Protein AF-A0A919QIK2-F1 (afdb_monomer_lite)

Secondary structure (DSSP, 8-state):
---------S------------TTTSSSSB-TT-PBPTTTTTS---

Foldseek 3Di:
DDPDDDDPPPPPDPPPPPQLQDPPPRHVQADPVGDGNPRCRSRSYD

Sequence (46 aa):
MNNSEPAELDELPEIEPKRWQCCHCGGTGSDSYGDTCRHCDGLGNC

Structure (mmCIF, N/CA/C/O backbone):
data_AF-A0A919QIK2-F1
#
_entry.id   AF-A0A919QIK2-F1
#
loop_
_atom_site.group_PDB
_atom_site.id
_atom_site.type_symbol
_atom_site.label_atom_id
_atom_site.label_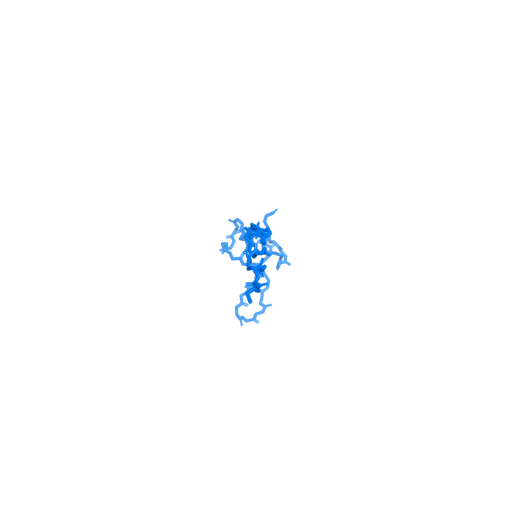alt_id
_atom_site.label_comp_id
_atom_site.label_asym_id
_atom_site.label_entity_id
_atom_site.label_seq_id
_atom_site.pdbx_PDB_ins_code
_atom_site.Cartn_x
_atom_site.Cartn_y
_atom_site.Cartn_z
_atom_site.occupancy
_atom_site.B_iso_or_equiv
_atom_site.auth_seq_id
_atom_site.auth_comp_id
_atom_site.auth_asym_id
_atom_site.auth_atom_id
_atom_site.pdbx_PDB_model_num
ATOM 1 N N . MET A 1 1 ? 39.327 -8.589 34.490 1.00 55.00 1 MET A N 1
ATOM 2 C CA . MET A 1 1 ? 39.260 -7.406 33.606 1.00 55.00 1 MET A CA 1
ATOM 3 C C . MET A 1 1 ? 39.858 -7.860 32.288 1.00 55.00 1 MET A C 1
ATOM 5 O O . MET A 1 1 ? 41.027 -8.198 32.295 1.00 55.00 1 MET A O 1
ATOM 9 N N . ASN A 1 2 ? 39.108 -8.090 31.220 1.00 58.59 2 ASN A N 1
ATOM 10 C CA . ASN A 1 2 ? 38.177 -7.181 30.562 1.00 58.59 2 ASN A CA 1
ATOM 11 C C . ASN A 1 2 ? 37.153 -8.025 29.774 1.00 58.59 2 ASN A C 1
ATOM 13 O O . ASN A 1 2 ? 37.519 -8.777 28.886 1.00 58.59 2 ASN A O 1
ATOM 17 N N . ASN A 1 3 ? 35.872 -7.916 30.129 1.00 67.62 3 ASN A N 1
ATOM 18 C CA . ASN A 1 3 ? 34.779 -8.283 29.231 1.00 67.62 3 ASN A CA 1
ATOM 19 C C . ASN A 1 3 ? 34.450 -6.989 28.494 1.00 67.62 3 ASN A C 1
ATOM 21 O O . ASN A 1 3 ? 33.973 -6.043 29.127 1.00 67.62 3 ASN A O 1
ATOM 25 N N . SER A 1 4 ? 34.806 -6.874 27.221 1.00 68.25 4 SER A N 1
ATOM 26 C CA . SER A 1 4 ? 34.580 -5.639 26.465 1.00 68.25 4 SER A CA 1
ATOM 27 C C . SER A 1 4 ? 34.321 -5.929 24.998 1.00 68.25 4 SER A C 1
ATOM 29 O O . SER A 1 4 ? 35.099 -5.523 24.152 1.00 68.25 4 SER A O 1
ATOM 31 N N . GLU A 1 5 ? 33.188 -6.567 24.725 1.00 66.31 5 GLU A N 1
ATOM 32 C CA . GLU A 1 5 ? 32.494 -6.416 23.445 1.00 66.31 5 GLU A CA 1
ATOM 33 C C . GLU A 1 5 ? 31.012 -6.116 23.723 1.00 66.31 5 GLU A C 1
ATOM 35 O O . GLU A 1 5 ? 30.184 -7.024 23.809 1.00 66.31 5 GL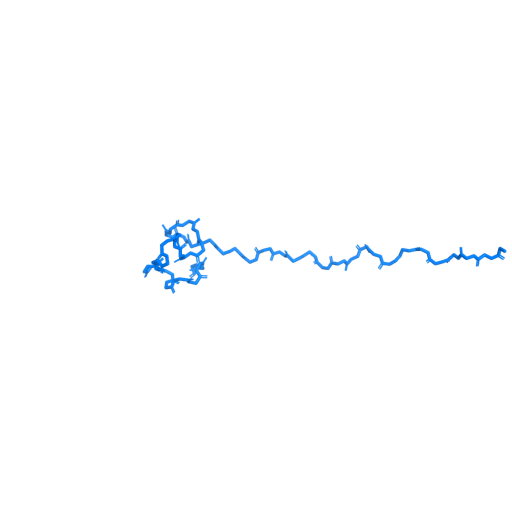U A O 1
ATOM 40 N N . PRO A 1 6 ? 30.655 -4.844 23.959 1.00 69.38 6 PRO A N 1
ATOM 41 C CA . PRO A 1 6 ? 29.306 -4.370 23.714 1.00 69.38 6 PRO A CA 1
ATOM 42 C C . PRO A 1 6 ? 29.246 -3.545 22.418 1.00 69.38 6 PRO A C 1
ATOM 44 O O . PRO A 1 6 ? 30.097 -2.690 22.190 1.00 69.38 6 PRO A O 1
ATOM 47 N N . ALA A 1 7 ? 28.152 -3.755 21.678 1.00 63.59 7 ALA A N 1
ATOM 48 C CA . ALA A 1 7 ? 27.603 -2.934 20.590 1.00 63.59 7 ALA A CA 1
ATOM 49 C C . ALA A 1 7 ? 28.032 -3.268 19.148 1.00 63.59 7 ALA A C 1
ATOM 51 O O . ALA A 1 7 ? 28.848 -2.578 18.557 1.00 63.59 7 ALA A O 1
ATOM 52 N N . GLU A 1 8 ? 27.329 -4.224 18.536 1.00 63.12 8 GLU A N 1
ATOM 53 C CA . GLU A 1 8 ? 27.017 -4.178 17.096 1.00 63.12 8 GLU A CA 1
ATOM 54 C C . GLU A 1 8 ? 25.502 -4.357 16.902 1.00 63.12 8 GLU A C 1
ATOM 56 O O . GLU A 1 8 ? 25.015 -5.333 16.341 1.00 63.12 8 GLU A O 1
ATOM 61 N N . LEU A 1 9 ? 24.735 -3.421 17.466 1.00 63.00 9 LEU A N 1
ATOM 62 C CA . LEU A 1 9 ? 23.276 -3.337 17.331 1.00 63.00 9 LEU A CA 1
ATOM 63 C C . LEU A 1 9 ? 22.887 -1.996 16.688 1.00 63.00 9 LEU A C 1
ATOM 65 O O . LEU A 1 9 ? 21.854 -1.434 17.031 1.00 63.00 9 LEU A O 1
ATOM 69 N N . ASP A 1 10 ? 23.748 -1.454 15.818 1.00 68.94 10 ASP A N 1
ATOM 70 C CA . ASP A 1 10 ? 23.613 -0.076 15.319 1.00 68.94 10 ASP A CA 1
ATOM 71 C C . ASP A 1 10 ? 23.140 0.042 13.865 1.00 68.94 10 ASP A C 1
ATOM 73 O O . ASP A 1 10 ? 22.833 1.139 13.428 1.00 68.94 10 ASP A O 1
ATOM 77 N N . GLU A 1 11 ? 22.997 -1.050 13.107 1.00 71.62 11 GLU A N 1
ATOM 78 C CA . GLU A 1 11 ? 22.538 -0.948 11.711 1.00 71.62 11 GLU A CA 1
ATOM 79 C C . GLU A 1 11 ? 21.631 -2.121 11.319 1.00 71.62 11 GLU A C 1
ATOM 81 O O . GLU A 1 11 ? 21.904 -2.888 10.395 1.00 71.62 11 GLU A O 1
ATOM 86 N N . LEU A 1 12 ? 20.500 -2.273 12.019 1.00 76.06 12 LEU A N 1
ATOM 87 C CA . LEU A 1 12 ? 19.374 -2.963 11.387 1.00 76.06 12 LEU A CA 1
ATOM 88 C C . LEU A 1 12 ? 18.918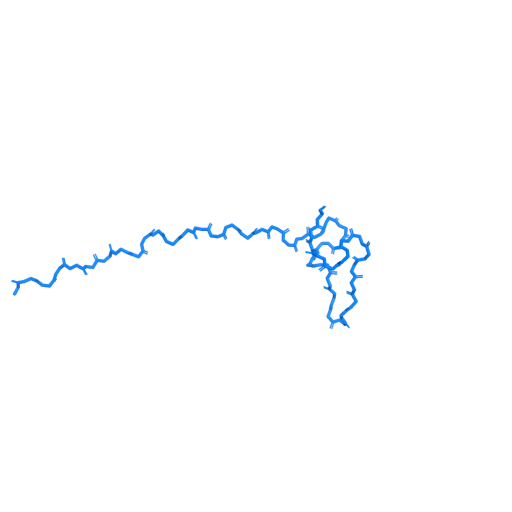 -2.075 10.219 1.00 76.06 12 LEU A C 1
ATOM 90 O O . LEU A 1 12 ? 18.631 -0.902 10.463 1.00 76.06 12 LEU A O 1
ATOM 94 N N . PRO A 1 13 ? 18.862 -2.578 8.971 1.00 76.19 13 PRO A N 1
ATOM 95 C CA . PRO A 1 13 ? 18.471 -1.755 7.837 1.00 76.19 13 PRO A CA 1
ATOM 96 C C . PRO A 1 13 ? 17.099 -1.147 8.116 1.00 76.19 13 PRO A C 1
ATOM 98 O O . PRO A 1 13 ? 16.161 -1.868 8.469 1.00 76.19 13 PRO A O 1
ATOM 101 N N . GLU A 1 14 ? 16.982 0.171 7.965 1.00 73.94 14 GLU A N 1
ATOM 102 C CA . GLU A 1 14 ? 15.696 0.856 8.008 1.00 73.94 14 GLU A CA 1
ATOM 103 C C . GLU A 1 14 ? 14.826 0.266 6.892 1.00 73.94 14 GLU A C 1
ATOM 105 O O . GLU A 1 14 ? 15.012 0.549 5.707 1.00 73.94 14 GLU A O 1
ATOM 110 N N . ILE A 1 15 ? 13.907 -0.635 7.251 1.00 75.12 15 ILE A N 1
ATOM 111 C CA . ILE A 1 15 ? 12.932 -1.167 6.304 1.00 75.12 15 ILE A CA 1
ATOM 112 C C . ILE A 1 15 ? 11.983 -0.014 6.017 1.00 75.12 15 ILE A C 1
ATOM 114 O O . ILE A 1 15 ? 11.026 0.205 6.761 1.00 75.12 15 ILE A O 1
ATOM 118 N N . GLU A 1 16 ? 12.254 0.735 4.949 1.00 69.56 16 GLU A N 1
ATOM 119 C CA . GLU A 1 16 ? 11.299 1.710 4.450 1.00 69.56 16 GLU A CA 1
ATOM 120 C C . GLU A 1 16 ? 9.981 0.966 4.204 1.00 69.56 16 GLU A C 1
ATOM 122 O O . GLU A 1 16 ? 9.949 0.014 3.409 1.00 69.56 16 GLU A O 1
ATOM 127 N N . PRO A 1 17 ? 8.884 1.327 4.896 1.00 63.38 17 PRO A N 1
ATOM 128 C CA . PRO A 1 17 ? 7.612 0.693 4.635 1.00 63.38 17 PRO A CA 1
ATOM 129 C C . PRO A 1 17 ? 7.266 0.989 3.177 1.00 63.38 17 PRO A C 1
ATOM 131 O O . PRO A 1 17 ? 6.965 2.129 2.815 1.00 63.38 17 PRO A O 1
ATOM 134 N N . LYS A 1 18 ? 7.323 -0.043 2.322 1.00 67.62 18 LYS A N 1
ATOM 135 C CA . LYS A 1 18 ? 6.757 0.032 0.972 1.00 67.62 18 LYS A CA 1
ATOM 136 C C . LYS A 1 18 ? 5.344 0.566 1.146 1.00 67.62 18 LYS A C 1
ATOM 138 O O . LYS A 1 18 ? 4.597 0.024 1.949 1.00 67.62 18 LYS A O 1
ATOM 143 N N . ARG A 1 19 ? 5.004 1.687 0.511 1.00 66.19 19 ARG A N 1
ATOM 144 C CA . ARG A 1 19 ? 3.723 2.364 0.748 1.00 66.19 19 ARG A CA 1
ATOM 145 C C . ARG A 1 19 ? 2.580 1.459 0.280 1.00 66.19 19 ARG A C 1
ATOM 147 O O . ARG A 1 19 ? 2.227 1.473 -0.892 1.00 66.19 19 ARG A O 1
ATOM 154 N N . TRP A 1 20 ? 2.008 0.690 1.205 1.00 70.94 20 TRP A N 1
ATOM 155 C CA . TRP A 1 20 ? 0.788 -0.111 1.041 1.00 70.94 20 TRP A CA 1
ATOM 156 C C . TRP A 1 20 ? -0.451 0.790 1.054 1.00 70.94 20 TRP A C 1
ATOM 158 O O . TRP A 1 20 ? -1.406 0.550 1.796 1.00 70.94 20 TRP A O 1
ATOM 168 N N . GLN A 1 21 ? -0.392 1.892 0.310 1.00 84.75 21 GLN A N 1
ATOM 169 C CA . GLN A 1 21 ? -1.471 2.854 0.239 1.00 84.75 21 GLN A CA 1
ATOM 170 C C . GLN A 1 21 ? -1.913 3.032 -1.208 1.00 84.75 21 GLN A C 1
ATOM 172 O O . GLN A 1 21 ? -1.251 3.690 -2.010 1.00 84.75 21 GLN A O 1
ATOM 177 N N . CYS A 1 22 ? -3.061 2.447 -1.534 1.00 90.50 22 CYS A N 1
ATOM 178 C CA . CYS A 1 22 ? -3.684 2.606 -2.835 1.00 90.50 22 CYS A CA 1
ATOM 179 C C . CYS A 1 22 ? -4.069 4.075 -3.059 1.00 90.50 22 CYS A C 1
ATOM 181 O O . CYS A 1 22 ? -4.711 4.694 -2.210 1.00 90.50 22 CYS A O 1
ATOM 183 N N . CYS A 1 23 ? -3.763 4.606 -4.243 1.00 89.62 23 CYS A N 1
ATOM 184 C CA . CYS A 1 23 ? -4.087 5.977 -4.645 1.00 89.62 23 CYS A CA 1
ATOM 185 C C . CYS A 1 23 ? -5.602 6.254 -4.663 1.00 89.62 23 CYS A C 1
ATOM 187 O O . CYS A 1 23 ? -6.018 7.405 -4.582 1.00 89.62 23 CYS A O 1
ATOM 189 N N . HIS A 1 24 ? -6.421 5.204 -4.788 1.00 90.00 24 HIS A N 1
ATOM 190 C CA . HIS A 1 24 ? -7.873 5.311 -4.917 1.00 90.00 24 HIS A CA 1
ATOM 191 C C . HIS A 1 24 ? -8.614 5.143 -3.588 1.00 90.00 24 HIS A C 1
ATOM 193 O O . HIS A 1 24 ? -9.497 5.941 -3.293 1.00 90.00 24 HIS A O 1
ATOM 199 N N . CYS A 1 25 ? -8.283 4.122 -2.786 1.00 90.94 25 CYS A N 1
ATOM 200 C CA . CYS A 1 25 ? -8.961 3.885 -1.503 1.00 90.94 25 CYS A CA 1
ATOM 201 C C . CYS A 1 25 ? -8.185 4.385 -0.278 1.00 90.94 25 CYS A C 1
ATOM 203 O O . CYS A 1 25 ? -8.731 4.383 0.821 1.00 90.94 25 CYS A O 1
ATOM 205 N N . GLY A 1 26 ? -6.925 4.803 -0.438 1.00 88.12 26 GLY A N 1
ATOM 206 C CA . GLY A 1 26 ? -6.107 5.336 0.652 1.00 88.12 26 GLY A CA 1
ATOM 207 C C . GLY A 1 26 ? -5.688 4.306 1.705 1.00 88.12 26 GLY A C 1
ATOM 208 O O . GLY A 1 26 ? -5.192 4.704 2.758 1.00 88.12 26 GLY A O 1
ATOM 209 N N . GLY A 1 27 ? -5.864 3.008 1.442 1.00 90.12 27 GLY A N 1
ATOM 210 C CA . GLY A 1 27 ? -5.521 1.917 2.358 1.00 90.12 27 GLY A CA 1
ATOM 211 C C . GLY A 1 27 ? -4.821 0.750 1.664 1.00 90.12 27 GLY A C 1
ATOM 212 O O . GLY A 1 27 ? -4.402 0.856 0.511 1.00 90.12 27 GLY A O 1
ATOM 213 N N . THR A 1 28 ? -4.753 -0.388 2.354 1.00 91.12 28 THR A N 1
ATOM 214 C CA . THR A 1 28 ? -4.073 -1.620 1.906 1.00 91.12 28 THR A CA 1
ATOM 215 C C . THR A 1 28 ? -4.827 -2.385 0.818 1.00 91.12 28 THR A C 1
ATOM 217 O O . THR A 1 28 ? -4.446 -3.492 0.460 1.00 91.12 28 THR A O 1
ATOM 220 N N . GLY A 1 29 ? -5.906 -1.816 0.281 1.00 93.06 29 GLY A N 1
ATOM 221 C CA . GLY A 1 29 ? -6.700 -2.435 -0.772 1.00 93.06 29 GLY A CA 1
ATOM 222 C C . GLY A 1 29 ? -7.773 -3.404 -0.289 1.00 93.06 29 GLY A C 1
ATOM 223 O O . GLY A 1 29 ? -8.549 -3.847 -1.123 1.00 93.06 29 GLY A O 1
ATOM 224 N N . SER A 1 30 ? -7.884 -3.685 1.010 1.00 93.50 30 SER A N 1
ATOM 225 C CA . SER A 1 30 ? -8.964 -4.510 1.573 1.00 93.50 30 SER A CA 1
ATOM 226 C C . SER A 1 30 ? -9.602 -3.814 2.775 1.00 93.50 30 SER A C 1
ATOM 228 O O . SER A 1 30 ? -8.906 -3.106 3.506 1.00 93.50 30 SER A O 1
ATOM 230 N N . ASP A 1 31 ? -10.905 -3.995 2.985 1.00 86.94 31 ASP A N 1
ATOM 231 C CA . ASP A 1 31 ? -11.603 -3.483 4.169 1.00 86.94 31 ASP A CA 1
ATOM 232 C C . ASP A 1 31 ? -11.752 -4.544 5.279 1.00 86.94 31 ASP A C 1
ATOM 234 O O . ASP A 1 31 ? -11.308 -5.686 5.154 1.00 86.94 31 ASP A O 1
ATOM 238 N N . SER A 1 32 ? -12.362 -4.165 6.405 1.00 88.75 32 SER A N 1
ATOM 239 C CA . SER A 1 32 ? -12.564 -5.066 7.549 1.00 88.75 32 SER A CA 1
ATOM 240 C C . SER A 1 32 ? -13.583 -6.187 7.303 1.00 88.75 32 SER A C 1
ATOM 242 O O . SER A 1 32 ? -13.680 -7.093 8.128 1.00 88.75 32 SER A O 1
ATOM 244 N N . TYR A 1 33 ? -14.337 -6.134 6.204 1.00 92.00 33 TYR A N 1
ATOM 245 C CA . TYR A 1 33 ? -15.292 -7.162 5.793 1.00 92.00 33 TYR A CA 1
ATOM 246 C C . TYR A 1 33 ? -14.683 -8.154 4.792 1.00 92.00 33 TYR A C 1
ATOM 248 O O . TYR A 1 3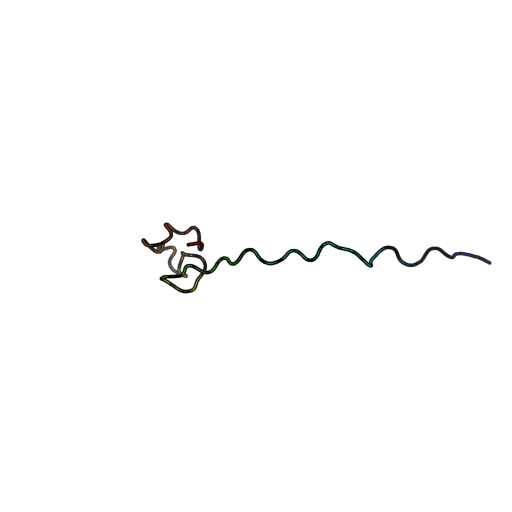3 ? -15.290 -9.185 4.510 1.00 92.00 33 TYR A O 1
ATOM 256 N N . GLY A 1 34 ? -13.462 -7.888 4.314 1.00 89.38 34 GLY A N 1
ATOM 257 C CA . GLY A 1 34 ? -12.747 -8.729 3.358 1.00 89.38 34 GLY A CA 1
ATOM 258 C C . GLY A 1 34 ? -13.044 -8.387 1.899 1.00 89.38 34 GLY A C 1
ATOM 259 O O . GLY A 1 34 ? -12.590 -9.111 1.012 1.00 89.38 34 GLY A O 1
ATOM 260 N N . ASP A 1 35 ? -13.766 -7.296 1.635 1.00 94.00 35 ASP A N 1
ATOM 261 C CA . ASP A 1 35 ? -13.960 -6.806 0.276 1.00 94.00 35 ASP A CA 1
ATOM 262 C C . ASP A 1 35 ? -12.670 -6.162 -0.238 1.00 94.00 35 ASP A C 1
ATOM 264 O O . ASP A 1 35 ? -11.996 -5.397 0.462 1.00 94.00 35 ASP A O 1
ATOM 268 N N . THR A 1 36 ? -12.327 -6.462 -1.493 1.00 94.81 36 THR A N 1
ATOM 269 C CA . THR A 1 36 ? -11.149 -5.896 -2.150 1.00 94.81 36 THR A CA 1
ATOM 270 C C . THR A 1 36 ? -11.506 -4.655 -2.965 1.00 94.81 36 THR A C 1
ATOM 272 O O . THR A 1 36 ? -12.509 -4.569 -3.680 1.00 94.81 36 THR A O 1
ATOM 275 N N . CYS A 1 37 ? -10.641 -3.649 -2.881 1.00 93.38 37 CYS A N 1
ATOM 276 C CA . CYS A 1 37 ? -10.718 -2.444 -3.680 1.00 93.38 37 CYS A CA 1
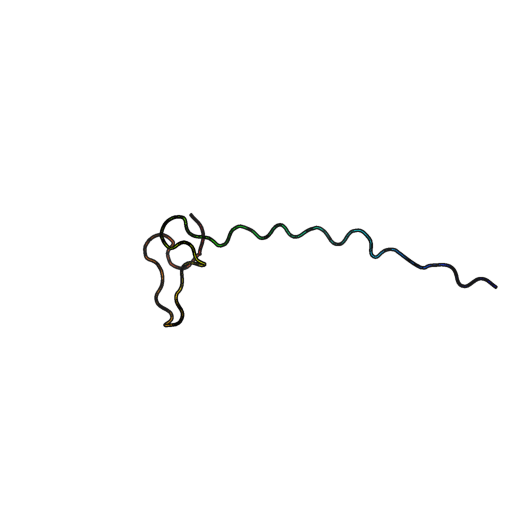ATOM 277 C C . CYS A 1 37 ? -10.434 -2.784 -5.146 1.00 93.38 37 CYS A C 1
ATOM 279 O O . CYS A 1 37 ? -9.310 -3.126 -5.500 1.00 93.38 37 CYS A O 1
ATOM 281 N N . ARG A 1 38 ? -11.429 -2.586 -6.017 1.00 93.81 38 ARG A N 1
ATOM 282 C CA . ARG A 1 38 ? -11.342 -2.851 -7.469 1.00 93.81 38 ARG A CA 1
ATOM 283 C C . ARG A 1 38 ? -10.287 -2.030 -8.215 1.00 93.81 38 ARG A C 1
ATOM 285 O O . ARG A 1 38 ? -10.031 -2.288 -9.381 1.00 93.81 38 ARG A O 1
ATOM 292 N N . HIS A 1 39 ? -9.736 -0.999 -7.580 1.00 91.62 39 HIS A N 1
ATOM 293 C CA . HIS A 1 39 ? -8.707 -0.156 -8.185 1.00 91.62 39 HIS A CA 1
ATOM 294 C C . HIS A 1 39 ? -7.286 -0.678 -7.964 1.00 91.62 39 HIS A C 1
ATOM 296 O O . HIS A 1 39 ? -6.394 -0.302 -8.711 1.00 91.62 39 HIS A O 1
ATOM 302 N N . CYS A 1 40 ? -7.068 -1.502 -6.938 1.00 91.69 40 CYS A N 1
ATOM 303 C CA . CYS A 1 40 ? -5.766 -2.111 -6.651 1.00 91.69 40 CYS A CA 1
ATOM 304 C C . CYS A 1 40 ? -5.852 -3.630 -6.477 1.00 91.69 40 CYS A C 1
ATOM 306 O O . CYS A 1 40 ? -4.900 -4.231 -5.996 1.00 91.69 40 CYS A O 1
ATOM 308 N N . ASP A 1 41 ? -7.001 -4.236 -6.786 1.00 91.19 41 ASP A N 1
ATOM 309 C CA . ASP A 1 41 ? -7.279 -5.670 -6.650 1.00 91.19 41 ASP A CA 1
ATOM 310 C C . ASP A 1 41 ? -6.877 -6.270 -5.289 1.00 91.19 41 ASP A C 1
ATOM 312 O O . ASP A 1 41 ? -6.494 -7.433 -5.185 1.00 91.19 41 ASP A O 1
ATOM 316 N N . GLY A 1 42 ? -6.961 -5.475 -4.216 1.00 91.38 42 GLY A N 1
ATOM 317 C CA . GLY A 1 42 ? -6.578 -5.915 -2.870 1.00 91.38 42 GLY A CA 1
ATOM 318 C C . GLY A 1 42 ? -5.084 -5.844 -2.547 1.00 91.38 42 GLY A C 1
ATOM 319 O O . GLY A 1 42 ? -4.693 -6.2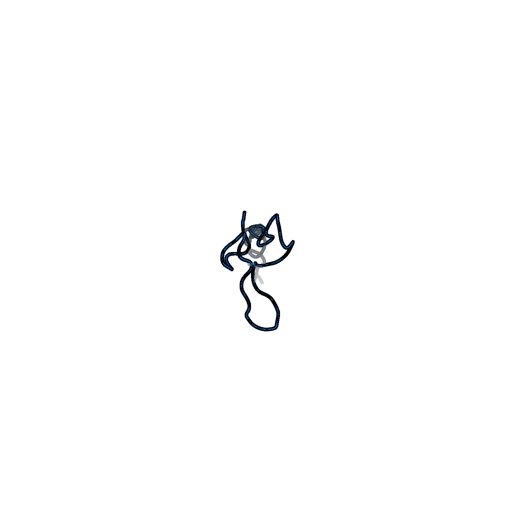17 -1.447 1.00 91.38 42 GLY A O 1
ATOM 320 N N . LEU A 1 43 ? -4.250 -5.356 -3.465 1.00 89.62 43 LEU A N 1
ATOM 321 C CA . LEU A 1 43 ? -2.793 -5.336 -3.316 1.00 89.62 43 LEU A CA 1
ATOM 322 C C . LEU A 1 43 ? -2.284 -4.116 -2.533 1.00 89.62 43 LEU A C 1
ATOM 324 O O . LEU A 1 43 ? -1.156 -4.111 -2.038 1.00 89.62 43 LEU A O 1
ATOM 328 N N . GLY A 1 44 ? -3.111 -3.074 -2.411 1.00 89.31 44 GLY A N 1
ATOM 329 C CA . GLY A 1 44 ? -2.783 -1.881 -1.631 1.00 89.31 44 GLY A CA 1
ATOM 330 C C . GLY A 1 44 ? -1.725 -0.986 -2.262 1.00 89.31 44 GLY A C 1
ATOM 331 O O . GLY A 1 44 ? -1.309 -0.019 -1.639 1.00 89.31 44 GLY A O 1
ATOM 332 N N . ASN A 1 45 ? -1.307 -1.262 -3.491 1.00 85.94 45 ASN A N 1
ATOM 333 C CA . ASN A 1 45 ? -0.455 -0.392 -4.285 1.00 85.94 45 ASN A CA 1
ATOM 334 C C . ASN A 1 45 ? -1.235 0.200 -5.467 1.00 85.94 45 ASN A C 1
ATOM 336 O O . ASN A 1 45 ? -2.208 -0.381 -5.950 1.00 85.94 45 ASN A O 1
ATOM 340 N N . CYS A 1 46 ? -0.814 1.391 -5.891 1.00 75.06 46 CYS A N 1
ATOM 341 C CA . CYS A 1 46 ? -0.991 1.819 -7.274 1.00 75.06 46 CYS A CA 1
ATOM 342 C C . CYS A 1 46 ? 0.065 1.074 -8.132 1.00 75.06 46 CYS A C 1
ATOM 344 O O . CYS A 1 46 ? -0.141 1.021 -9.353 1.00 75.06 46 CYS A O 1
#

pLDDT: mean 80.33, std 11.98, range [55.0, 94.81]

Radius of gyration: 20.14 Å; chains: 1; bounding box: 55×15×42 Å

Organism: NCBI:txid1070424